Protein AF-A0A969IM55-F1 (afdb_monomer)

Sequence (99 aa):
MKRIALAAAAVVVLTVPAAAAECAKDYKTFWDQFNTGPAKGLTGEQLAIVGRQALRAYDACSAGDEASSKSIFTRLQEAAPAKGDDFWKQLQSTAPAKK

pLDDT: mean 74.27, std 15.23, range [35.5, 93.25]

Structure (mmCIF, N/CA/C/O backbone):
data_AF-A0A969IM55-F1
#
_entry.id   AF-A0A969IM55-F1
#
loop_
_atom_site.group_PDB
_atom_site.id
_atom_site.type_symbol
_atom_site.label_atom_id
_atom_site.label_alt_id
_atom_site.label_comp_id
_atom_site.label_asym_id
_atom_site.label_entity_id
_atom_site.label_seq_id
_atom_site.pdbx_PDB_ins_code
_atom_site.Cartn_x
_atom_site.Cartn_y
_atom_site.Cartn_z
_atom_site.occupancy
_atom_site.B_iso_or_equiv
_atom_site.auth_seq_id
_atom_site.auth_comp_id
_atom_site.auth_asym_id
_atom_site.auth_atom_id
_atom_site.pdbx_PDB_model_num
ATOM 1 N N . MET A 1 1 ? 28.597 -36.021 -40.627 1.00 47.34 1 MET A N 1
ATOM 2 C CA . MET A 1 1 ? 28.999 -35.002 -39.629 1.00 47.34 1 MET A CA 1
ATOM 3 C C . MET A 1 1 ? 28.548 -33.627 -40.102 1.00 47.34 1 MET A C 1
ATOM 5 O O . MET A 1 1 ? 28.727 -33.341 -41.276 1.00 47.34 1 MET A O 1
ATOM 9 N N . LYS A 1 2 ? 28.023 -32.805 -39.178 1.00 48.88 2 LYS A N 1
ATOM 10 C CA . LYS A 1 2 ? 27.646 -31.380 -39.323 1.00 48.88 2 LYS A CA 1
ATOM 11 C C . LYS A 1 2 ? 26.417 -31.090 -40.195 1.00 48.88 2 LYS A C 1
ATOM 13 O O . LYS A 1 2 ? 26.571 -30.887 -41.389 1.00 48.88 2 LYS A O 1
ATOM 18 N N . ARG A 1 3 ? 25.232 -31.022 -39.571 1.00 57.59 3 ARG A N 1
ATOM 19 C CA . ARG A 1 3 ? 24.091 -30.127 -39.907 1.00 57.59 3 ARG A CA 1
ATOM 20 C C . ARG A 1 3 ? 22.875 -30.446 -39.023 1.00 57.59 3 ARG A C 1
ATOM 22 O O . ARG A 1 3 ? 21.792 -30.723 -39.509 1.00 57.59 3 ARG A O 1
ATOM 29 N N . ILE A 1 4 ? 23.063 -30.428 -37.707 1.00 57.41 4 ILE A N 1
ATOM 30 C CA . ILE A 1 4 ? 21.948 -30.227 -36.774 1.00 57.41 4 ILE A CA 1
ATOM 31 C C . ILE A 1 4 ? 22.458 -29.213 -35.751 1.00 57.41 4 ILE A C 1
ATOM 33 O O . ILE A 1 4 ? 22.932 -29.568 -34.679 1.00 57.41 4 ILE A O 1
ATOM 37 N N . ALA A 1 5 ? 22.498 -27.948 -36.168 1.00 52.81 5 ALA A N 1
ATOM 38 C CA . ALA A 1 5 ? 22.599 -26.821 -35.251 1.00 52.81 5 ALA A CA 1
ATOM 39 C C . ALA A 1 5 ? 21.144 -26.482 -34.889 1.00 52.81 5 ALA A C 1
ATOM 41 O O . ALA A 1 5 ? 20.381 -26.070 -35.754 1.00 52.81 5 ALA A O 1
ATOM 42 N N . LEU A 1 6 ? 20.636 -26.949 -33.747 1.00 53.81 6 LEU A N 1
ATOM 43 C CA . LEU A 1 6 ? 20.693 -26.209 -32.483 1.00 53.81 6 LEU A CA 1
ATOM 44 C C . LEU A 1 6 ? 20.315 -24.737 -32.683 1.00 53.81 6 LEU A C 1
ATOM 46 O O . LEU A 1 6 ? 21.175 -23.879 -32.821 1.00 53.81 6 LEU A O 1
ATOM 50 N N . ALA A 1 7 ? 19.013 -24.474 -32.671 1.00 54.34 7 ALA A N 1
ATOM 51 C CA . ALA A 1 7 ? 18.449 -23.210 -32.206 1.00 54.34 7 ALA A CA 1
ATOM 52 C C . ALA A 1 7 ? 17.046 -23.486 -31.645 1.00 54.34 7 ALA A C 1
ATOM 54 O O . ALA A 1 7 ? 16.043 -22.915 -32.062 1.00 54.34 7 ALA A O 1
ATOM 55 N N . ALA A 1 8 ? 16.980 -24.451 -30.726 1.00 53.28 8 ALA A N 1
ATOM 56 C CA . ALA A 1 8 ? 15.873 -24.531 -29.796 1.00 53.28 8 ALA A CA 1
ATOM 57 C C . ALA A 1 8 ? 16.057 -23.430 -28.745 1.00 53.28 8 ALA A C 1
ATOM 59 O O . ALA A 1 8 ? 17.168 -23.204 -28.269 1.00 53.28 8 ALA A O 1
ATOM 60 N N . ALA A 1 9 ? 14.932 -22.832 -28.362 1.00 50.59 9 ALA A N 1
ATOM 61 C CA . ALA A 1 9 ? 14.747 -22.100 -27.119 1.00 50.59 9 ALA A CA 1
ATOM 62 C C . ALA A 1 9 ? 15.371 -20.691 -27.049 1.00 50.59 9 ALA A C 1
ATOM 64 O O . ALA A 1 9 ? 16.229 -20.406 -26.219 1.00 50.59 9 ALA A O 1
ATOM 65 N N . ALA A 1 10 ? 14.796 -19.747 -27.800 1.00 52.38 10 ALA A N 1
ATOM 66 C CA . ALA A 1 10 ? 14.588 -18.419 -27.225 1.00 52.38 10 ALA A CA 1
ATOM 67 C C . ALA A 1 10 ? 13.466 -18.553 -26.178 1.00 52.38 10 ALA A C 1
ATOM 69 O O . ALA A 1 10 ? 12.299 -18.281 -26.453 1.00 52.38 10 ALA A O 1
ATOM 70 N N . VAL A 1 11 ? 13.807 -19.092 -25.001 1.00 55.22 11 VAL A N 1
ATOM 71 C CA . VAL A 1 11 ? 12.932 -19.008 -23.831 1.00 55.22 11 VAL A CA 1
ATOM 72 C C . VAL A 1 11 ? 12.717 -17.527 -23.588 1.00 55.22 11 VAL A C 1
ATOM 74 O O . VAL A 1 11 ? 13.666 -16.771 -23.390 1.00 55.22 11 VAL A O 1
ATOM 77 N N . VAL A 1 12 ? 11.454 -17.137 -23.661 1.00 54.03 12 VAL A N 1
ATOM 78 C CA . VAL A 1 12 ? 10.920 -15.858 -23.225 1.00 54.03 12 VAL A CA 1
ATOM 79 C C . VAL A 1 12 ? 11.350 -15.654 -21.774 1.00 54.03 12 VAL A C 1
ATOM 81 O O . VAL A 1 12 ? 10.672 -16.082 -20.846 1.00 54.03 12 VAL A O 1
ATOM 84 N N . VAL A 1 13 ? 12.505 -15.029 -21.555 1.00 54.44 13 VAL A N 1
ATOM 85 C CA . VAL A 1 13 ? 12.845 -14.498 -20.239 1.00 54.44 13 VAL A CA 1
ATOM 86 C C . VAL A 1 13 ? 12.137 -13.153 -20.137 1.00 54.44 13 VAL A C 1
ATOM 88 O O . VAL A 1 13 ? 12.740 -12.091 -20.255 1.00 54.44 13 VAL A O 1
ATOM 91 N N . LEU A 1 14 ? 10.819 -13.201 -19.936 1.00 50.97 14 LEU A N 1
ATOM 92 C CA . LEU A 1 14 ? 10.138 -12.127 -19.228 1.00 50.97 14 LEU A CA 1
ATOM 93 C C . LEU A 1 14 ? 10.683 -12.196 -17.799 1.00 50.97 14 LEU A C 1
ATOM 95 O O . LEU A 1 14 ? 10.202 -12.963 -16.967 1.00 50.97 14 LEU A O 1
ATOM 99 N N . THR A 1 15 ? 11.769 -11.469 -17.537 1.00 50.91 15 THR A N 1
ATOM 100 C CA . THR A 1 15 ? 12.321 -11.259 -16.198 1.00 50.91 15 THR A CA 1
ATOM 101 C C . THR A 1 15 ? 11.307 -10.467 -15.368 1.00 50.91 15 THR A C 1
ATOM 103 O O . THR A 1 15 ? 11.452 -9.264 -15.184 1.00 50.91 15 THR A O 1
ATOM 106 N N . VAL A 1 16 ? 10.261 -11.129 -14.870 1.00 57.16 16 VAL A N 1
ATOM 107 C CA . VAL A 1 16 ? 9.268 -10.526 -13.966 1.00 57.16 16 VAL A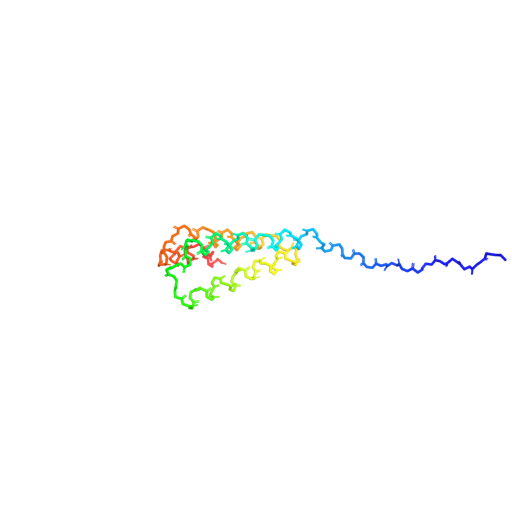 CA 1
ATOM 108 C C . VAL A 1 16 ? 9.663 -10.536 -12.468 1.00 57.16 16 VAL A C 1
ATOM 110 O O . VAL A 1 16 ? 8.968 -9.877 -11.701 1.00 57.16 16 VAL A O 1
ATOM 113 N N . PRO A 1 17 ? 10.743 -11.160 -11.936 1.00 52.16 17 PRO A N 1
ATOM 114 C CA . PRO A 1 17 ? 10.761 -11.375 -10.488 1.00 52.16 17 PRO A CA 1
ATOM 115 C C . PRO A 1 17 ? 11.260 -10.185 -9.653 1.00 52.16 17 PRO A C 1
ATOM 117 O O . PRO A 1 17 ? 11.030 -10.192 -8.451 1.00 52.16 17 PRO A O 1
ATOM 120 N N . ALA A 1 18 ? 11.913 -9.168 -10.226 1.00 54.94 18 ALA A N 1
ATOM 121 C CA . ALA A 1 18 ? 12.454 -8.066 -9.418 1.00 54.94 18 ALA A CA 1
ATOM 122 C C . ALA A 1 18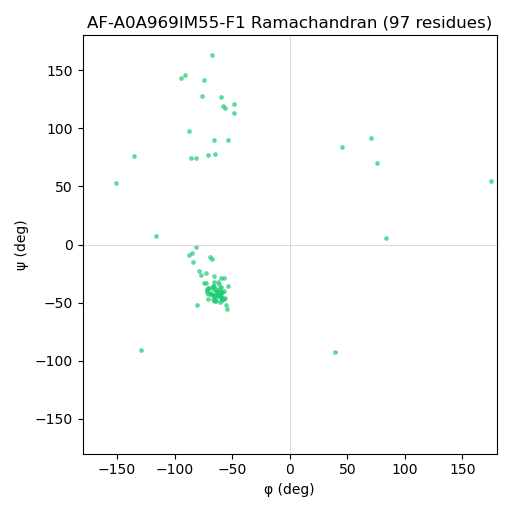 ? 11.381 -7.034 -9.036 1.00 54.94 18 ALA A C 1
ATOM 124 O O . ALA A 1 18 ? 11.194 -6.749 -7.857 1.00 54.94 18 ALA A O 1
ATOM 125 N N . ALA A 1 19 ? 10.629 -6.529 -10.020 1.00 57.88 19 ALA A N 1
ATOM 126 C CA . ALA A 1 19 ? 9.552 -5.576 -9.758 1.00 57.88 19 ALA A CA 1
ATOM 127 C C . ALA A 1 19 ? 8.434 -6.230 -8.932 1.00 57.88 19 ALA A C 1
ATOM 129 O O . ALA A 1 19 ? 8.050 -5.699 -7.898 1.00 57.88 19 ALA A O 1
ATOM 130 N N . ALA A 1 20 ? 7.985 -7.436 -9.303 1.00 60.06 20 ALA A N 1
ATOM 131 C CA . ALA A 1 20 ? 6.895 -8.122 -8.606 1.00 60.06 20 ALA A CA 1
ATOM 132 C C . ALA A 1 20 ? 7.199 -8.432 -7.124 1.00 60.06 20 ALA A C 1
ATOM 134 O O . ALA A 1 20 ? 6.289 -8.379 -6.292 1.00 60.06 20 ALA A O 1
ATOM 135 N N . ALA A 1 21 ? 8.461 -8.729 -6.779 1.00 61.19 21 ALA A N 1
ATOM 136 C CA . ALA A 1 2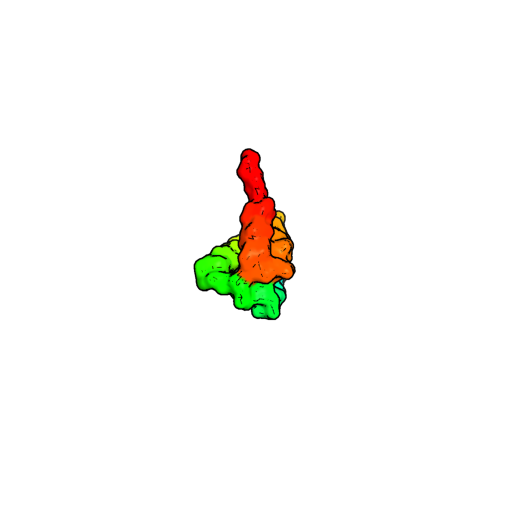1 ? 8.869 -8.976 -5.395 1.00 61.19 21 ALA A CA 1
ATOM 137 C C . ALA A 1 21 ? 8.792 -7.706 -4.531 1.00 61.19 21 ALA A C 1
ATOM 139 O O . ALA A 1 21 ? 8.279 -7.762 -3.410 1.00 61.19 21 ALA A O 1
ATOM 140 N N . GLU A 1 22 ? 9.227 -6.557 -5.057 1.00 80.19 22 GLU A N 1
ATOM 141 C CA . GLU A 1 22 ? 9.117 -5.278 -4.344 1.00 80.19 22 GLU A CA 1
ATOM 142 C C . GLU A 1 22 ? 7.655 -4.802 -4.269 1.00 80.19 22 GLU A C 1
ATOM 144 O O . GLU A 1 22 ? 7.212 -4.377 -3.206 1.00 80.19 22 GLU A O 1
ATOM 149 N N . CYS A 1 23 ? 6.848 -5.010 -5.317 1.00 87.56 23 CYS A N 1
ATOM 150 C CA . CYS A 1 23 ? 5.422 -4.658 -5.302 1.00 87.56 23 CYS A CA 1
ATOM 151 C C . CYS A 1 23 ? 4.636 -5.397 -4.210 1.00 87.56 23 CYS A C 1
ATOM 153 O O . CYS A 1 23 ? 3.805 -4.807 -3.517 1.00 87.56 23 CYS A O 1
ATOM 155 N N . ALA A 1 24 ? 4.886 -6.702 -4.048 1.00 89.00 24 ALA A N 1
ATOM 156 C CA . ALA A 1 24 ? 4.216 -7.513 -3.031 1.00 89.00 24 ALA A CA 1
ATOM 157 C C . ALA A 1 24 ? 4.614 -7.086 -1.611 1.00 89.00 24 ALA A C 1
ATOM 159 O O . ALA A 1 24 ? 3.775 -7.049 -0.707 1.00 89.00 24 ALA A O 1
ATOM 160 N N . LYS A 1 25 ? 5.889 -6.736 -1.426 1.00 89.19 25 LYS A N 1
ATOM 161 C CA . LYS A 1 25 ? 6.421 -6.225 -0.165 1.00 89.19 25 LYS A CA 1
ATOM 162 C C . LYS A 1 25 ? 5.821 -4.864 0.184 1.00 89.19 25 LYS A C 1
ATOM 164 O O . LYS A 1 25 ? 5.305 -4.729 1.289 1.00 89.19 25 LYS A O 1
ATOM 169 N N . ASP A 1 26 ? 5.792 -3.916 -0.750 1.00 85.81 26 ASP A N 1
ATOM 170 C CA . ASP A 1 26 ? 5.212 -2.583 -0.538 1.00 85.81 26 ASP A CA 1
ATOM 171 C C . ASP A 1 26 ? 3.718 -2.661 -0.200 1.00 85.81 26 ASP A C 1
ATOM 173 O O . ASP A 1 26 ? 3.253 -2.044 0.763 1.00 85.81 26 ASP A O 1
ATOM 177 N N . TYR A 1 27 ? 2.972 -3.496 -0.929 1.00 90.38 27 TYR A N 1
ATOM 178 C CA . TYR A 1 27 ? 1.559 -3.749 -0.652 1.00 90.38 27 TYR A CA 1
ATOM 179 C C . TYR A 1 27 ? 1.340 -4.329 0.751 1.00 90.38 27 TYR A C 1
ATOM 181 O O . TYR A 1 27 ? 0.450 -3.886 1.483 1.00 90.38 27 TYR A O 1
ATOM 189 N N . LYS A 1 28 ? 2.168 -5.298 1.162 1.00 91.62 28 LYS A N 1
ATOM 190 C CA . LYS A 1 28 ? 2.103 -5.870 2.510 1.00 91.62 28 LYS A CA 1
ATOM 191 C C . LYS A 1 28 ? 2.445 -4.834 3.583 1.00 91.62 28 LYS A C 1
ATOM 193 O O . LYS A 1 28 ? 1.708 -4.719 4.562 1.00 91.62 28 LYS A O 1
ATOM 198 N N . THR A 1 29 ? 3.532 -4.085 3.407 1.00 88.94 29 THR A N 1
ATOM 199 C CA . THR A 1 29 ? 3.968 -3.052 4.355 1.00 88.94 29 THR A CA 1
ATOM 200 C C . THR A 1 29 ? 2.889 -1.994 4.553 1.00 88.94 29 THR A C 1
ATOM 202 O O . THR A 1 29 ? 2.620 -1.618 5.694 1.00 88.94 29 THR A O 1
ATOM 205 N N . PHE A 1 30 ? 2.217 -1.577 3.476 1.00 88.00 30 PHE A N 1
ATOM 206 C CA . PHE A 1 30 ? 1.071 -0.679 3.563 1.00 88.00 30 PHE A CA 1
ATOM 207 C C . PHE A 1 30 ? -0.015 -1.231 4.498 1.00 88.00 30 PHE A C 1
ATOM 209 O O . PHE A 1 30 ? -0.421 -0.542 5.431 1.00 88.00 30 PHE A O 1
ATOM 216 N N . TRP A 1 31 ? -0.462 -2.474 4.301 1.00 90.06 31 TRP A N 1
ATOM 217 C CA . TRP A 1 31 ? -1.530 -3.053 5.123 1.00 90.06 31 TRP A CA 1
ATOM 218 C C . TRP A 1 31 ? -1.134 -3.280 6.580 1.00 90.06 31 TRP A C 1
ATOM 220 O O . TRP A 1 31 ? -1.958 -3.062 7.469 1.00 90.06 31 TRP A O 1
ATOM 230 N N . ASP A 1 32 ? 0.110 -3.679 6.845 1.00 88.94 32 ASP A N 1
ATOM 231 C CA . ASP A 1 32 ? 0.610 -3.845 8.214 1.00 88.94 32 ASP A CA 1
ATOM 232 C C . ASP A 1 32 ? 0.565 -2.503 8.979 1.00 88.94 32 ASP A C 1
ATOM 234 O O . ASP A 1 32 ? 0.117 -2.437 10.128 1.00 88.94 32 ASP A O 1
ATOM 238 N N . GLN A 1 33 ? 0.952 -1.402 8.326 1.00 83.75 33 GLN A N 1
ATOM 239 C CA . GLN A 1 33 ? 0.870 -0.053 8.901 1.00 83.75 33 GLN A CA 1
ATOM 240 C C . GLN A 1 33 ? -0.577 0.446 9.005 1.00 83.75 33 GLN A C 1
ATOM 242 O O . GLN A 1 33 ? -0.982 1.028 10.010 1.00 83.75 33 GLN A O 1
ATOM 247 N N . PHE A 1 34 ? -1.387 0.186 7.984 1.00 84.88 34 PHE A N 1
ATOM 248 C CA . PHE A 1 34 ? -2.756 0.674 7.917 1.00 84.88 34 PHE A CA 1
ATOM 249 C C . PHE A 1 34 ? -3.669 0.017 8.966 1.00 84.88 34 PHE A C 1
ATOM 251 O O . PHE A 1 34 ? -4.451 0.692 9.640 1.00 84.88 34 PHE A O 1
ATOM 258 N N . ASN A 1 35 ? -3.532 -1.298 9.157 1.00 84.19 35 ASN A N 1
ATOM 259 C CA . ASN A 1 35 ? -4.353 -2.072 10.091 1.00 84.19 35 ASN A CA 1
ATOM 260 C C . ASN A 1 35 ? -4.015 -1.804 11.563 1.00 84.19 35 ASN A C 1
ATOM 262 O O . ASN A 1 35 ? -4.862 -1.989 12.441 1.00 84.19 35 ASN A O 1
ATOM 266 N N . THR A 1 36 ? -2.794 -1.359 11.860 1.00 80.12 36 THR A N 1
ATOM 267 C CA . THR A 1 36 ? -2.380 -1.059 13.238 1.00 80.12 36 THR A CA 1
ATOM 268 C C . THR A 1 36 ? -2.906 0.291 13.738 1.00 80.12 36 THR A C 1
ATOM 270 O O . THR A 1 36 ? -3.088 0.451 14.951 1.00 80.12 36 THR A O 1
ATOM 273 N N . GLY A 1 37 ? -3.245 1.217 12.831 1.00 75.81 37 GLY A N 1
ATOM 274 C CA . GLY A 1 37 ? -3.750 2.556 13.154 1.00 75.81 37 GLY A CA 1
ATOM 275 C C . GLY A 1 37 ? -5.042 2.937 12.412 1.00 75.81 37 GLY A C 1
ATOM 276 O O . GLY A 1 37 ? -6.129 2.692 12.950 1.00 75.81 37 GLY A O 1
ATOM 277 N N . PRO A 1 38 ? -4.949 3.564 11.223 1.00 73.75 38 PRO A N 1
ATOM 278 C CA . PRO A 1 38 ? -6.060 4.244 10.536 1.00 73.75 38 PRO A CA 1
ATOM 279 C C . PRO A 1 38 ? -7.288 3.382 10.246 1.00 73.75 38 PRO A C 1
ATOM 281 O O . PRO A 1 38 ? -8.402 3.908 10.249 1.00 73.75 38 PRO A O 1
ATOM 284 N N . ALA A 1 39 ? -7.127 2.068 10.065 1.00 75.25 39 ALA A N 1
ATOM 285 C CA . ALA A 1 39 ? -8.246 1.167 9.782 1.00 75.25 39 ALA A CA 1
ATOM 286 C C . ALA A 1 39 ? -9.328 1.156 10.881 1.00 75.25 39 ALA A C 1
ATOM 288 O O . ALA A 1 39 ? -10.498 0.919 10.587 1.00 75.25 39 ALA A O 1
ATOM 289 N N . LYS A 1 40 ? -8.963 1.428 12.145 1.00 77.00 40 LYS A N 1
ATOM 290 C CA . LYS A 1 40 ? -9.849 1.270 13.316 1.00 77.00 40 LYS A CA 1
ATOM 291 C C . LYS A 1 40 ? -11.037 2.239 13.364 1.00 77.00 40 LYS A C 1
ATOM 293 O O . LYS A 1 40 ? -11.926 2.043 14.185 1.00 77.00 40 LYS A O 1
ATOM 298 N N . GLY A 1 41 ? -11.044 3.278 12.529 1.00 75.19 41 GLY A N 1
ATOM 299 C CA . GLY A 1 41 ? -12.108 4.286 12.480 1.00 75.19 41 GLY A CA 1
ATOM 300 C C . GLY A 1 41 ? -12.880 4.333 11.164 1.00 75.19 41 GLY A C 1
ATOM 301 O O . GLY A 1 41 ? -13.646 5.269 10.969 1.00 75.19 41 GLY A O 1
ATOM 302 N N . LEU A 1 42 ? -12.652 3.387 10.249 1.00 78.94 42 LEU A N 1
ATOM 303 C CA . LEU A 1 42 ? -13.275 3.404 8.927 1.00 78.94 42 LEU A CA 1
ATOM 304 C C . LEU A 1 42 ? -14.551 2.566 8.907 1.00 78.94 42 LEU A C 1
ATOM 306 O O . LEU A 1 42 ? -14.614 1.482 9.488 1.00 78.94 42 LEU A O 1
ATOM 310 N N . THR A 1 43 ? -15.555 3.031 8.170 1.00 84.06 43 THR A N 1
ATOM 311 C CA . THR A 1 43 ? -16.707 2.203 7.80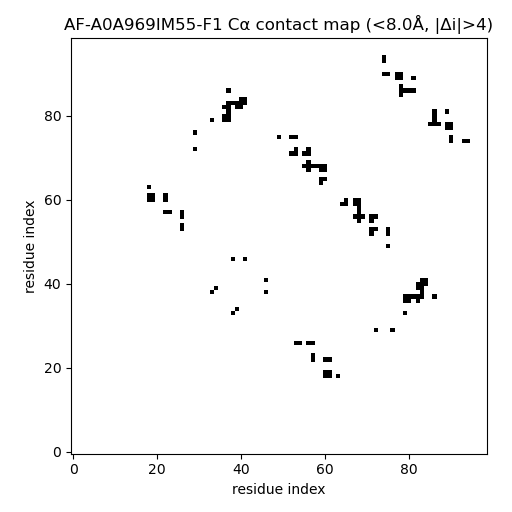2 1.00 84.06 43 THR A CA 1
ATOM 312 C C . THR A 1 43 ? -16.282 1.088 6.837 1.00 84.06 43 THR A C 1
ATOM 314 O O . THR A 1 43 ? -15.225 1.145 6.204 1.00 84.06 43 THR A O 1
ATOM 317 N N . GLY A 1 44 ? -17.119 0.059 6.673 1.00 83.38 44 GLY A N 1
ATOM 318 C CA . GLY A 1 44 ? -16.830 -1.021 5.720 1.00 83.38 44 GLY A CA 1
ATOM 319 C C . GLY A 1 44 ? -16.679 -0.527 4.274 1.00 83.38 44 GLY A C 1
ATOM 320 O O . GLY A 1 44 ? -15.810 -0.995 3.542 1.00 83.38 44 GLY A O 1
ATOM 321 N N . GLU A 1 45 ? -17.473 0.467 3.870 1.00 82.81 45 GLU A N 1
ATOM 322 C CA . GLU A 1 45 ? -17.391 1.076 2.536 1.00 82.81 45 GLU A CA 1
ATOM 323 C C . GLU A 1 45 ? -16.068 1.822 2.330 1.00 82.81 45 GLU A C 1
ATOM 325 O O . GLU A 1 45 ? -15.400 1.675 1.305 1.00 82.81 45 GLU A O 1
ATOM 330 N N . GLN A 1 46 ? -15.669 2.575 3.347 1.00 81.88 46 GLN A N 1
ATOM 331 C CA . GLN A 1 46 ? -14.414 3.303 3.406 1.00 81.88 46 GLN A CA 1
ATOM 332 C C . GLN A 1 46 ? -13.210 2.351 3.302 1.00 81.88 46 GLN A C 1
ATOM 334 O O . GLN A 1 46 ? -12.343 2.523 2.441 1.00 81.88 46 GLN A O 1
ATOM 339 N N . LEU A 1 47 ? -13.194 1.283 4.101 1.00 85.81 47 LEU A N 1
ATOM 340 C CA . LEU A 1 47 ? -12.171 0.241 4.016 1.00 85.81 47 LEU A CA 1
ATOM 341 C C . LEU A 1 47 ? -12.111 -0.388 2.613 1.00 85.81 47 LEU A C 1
ATOM 343 O O . LEU A 1 47 ? -11.025 -0.608 2.075 1.00 85.81 47 LEU A O 1
ATOM 347 N N . ALA A 1 48 ? -13.265 -0.623 1.982 1.00 88.00 48 ALA A N 1
ATOM 348 C CA . ALA A 1 48 ? -13.326 -1.170 0.631 1.00 88.00 48 ALA A CA 1
ATOM 349 C C . ALA A 1 48 ? -12.757 -0.207 -0.430 1.00 88.00 48 ALA A C 1
ATOM 351 O O . ALA A 1 48 ? -12.121 -0.660 -1.383 1.00 88.00 48 ALA A O 1
ATOM 352 N N . ILE A 1 49 ? -12.950 1.110 -0.285 1.00 86.12 49 ILE A N 1
ATOM 353 C CA . ILE A 1 49 ? -12.339 2.116 -1.172 1.00 86.12 49 ILE A CA 1
ATOM 354 C C . ILE A 1 49 ? -10.814 2.082 -1.050 1.00 86.12 49 ILE A C 1
ATOM 356 O O . ILE A 1 49 ? -10.134 2.001 -2.076 1.00 86.12 49 ILE A O 1
ATOM 360 N N . VAL A 1 50 ? -10.285 2.088 0.179 1.00 88.56 50 VAL A N 1
ATOM 361 C CA . VAL A 1 50 ? -8.836 1.983 0.416 1.00 88.56 50 VAL A CA 1
ATOM 362 C C . VAL A 1 50 ? -8.289 0.696 -0.185 1.00 88.56 50 VAL A C 1
ATOM 364 O O . VAL A 1 50 ? -7.297 0.731 -0.911 1.00 88.56 50 VAL A O 1
ATOM 367 N N . GLY A 1 51 ? -8.973 -0.428 0.037 1.00 90.44 51 GLY A N 1
ATOM 368 C CA . GLY A 1 51 ? -8.539 -1.712 -0.498 1.00 90.44 51 GLY A CA 1
ATOM 369 C C . GLY A 1 51 ? -8.468 -1.736 -2.023 1.00 90.44 51 GLY A C 1
ATOM 370 O O . GLY A 1 51 ? -7.487 -2.221 -2.583 1.00 90.44 51 GLY A O 1
ATOM 371 N N . ARG A 1 52 ? -9.444 -1.132 -2.712 1.00 91.94 52 ARG A N 1
ATOM 372 C CA . ARG A 1 52 ? -9.405 -0.997 -4.178 1.00 91.94 52 ARG A CA 1
ATOM 373 C C . ARG A 1 52 ? -8.245 -0.124 -4.659 1.00 91.94 52 ARG A C 1
ATOM 375 O O . ARG A 1 52 ? -7.649 -0.428 -5.688 1.00 91.94 52 ARG A O 1
ATOM 382 N N . GLN A 1 53 ? -7.918 0.952 -3.945 1.00 91.75 53 GLN A N 1
ATOM 383 C CA . GLN A 1 53 ? -6.794 1.821 -4.308 1.00 91.75 53 GLN A CA 1
ATOM 384 C C . GLN A 1 53 ? -5.442 1.145 -4.067 1.00 91.75 53 GLN A C 1
ATOM 386 O O . GLN A 1 53 ? -4.577 1.212 -4.937 1.00 91.75 53 GLN A O 1
ATOM 391 N N . ALA A 1 54 ? -5.277 0.447 -2.943 1.00 91.69 54 ALA A N 1
ATOM 392 C CA . ALA A 1 54 ? -4.067 -0.315 -2.653 1.00 91.69 54 ALA A CA 1
ATOM 393 C C . ALA A 1 54 ? -3.835 -1.421 -3.698 1.00 91.69 54 ALA A C 1
ATOM 395 O O . ALA A 1 54 ? -2.717 -1.584 -4.181 1.00 91.69 54 ALA A O 1
ATOM 396 N N . LEU A 1 55 ? -4.897 -2.131 -4.106 1.00 93.25 55 LEU A N 1
ATOM 397 C CA . LEU A 1 55 ? -4.827 -3.111 -5.198 1.00 93.25 55 LEU A CA 1
ATOM 398 C C . LEU A 1 55 ? -4.441 -2.457 -6.527 1.00 93.25 55 LEU A C 1
ATOM 400 O O . LEU A 1 55 ? -3.557 -2.951 -7.214 1.00 93.25 55 LEU A O 1
ATOM 404 N N . ARG A 1 56 ? -5.014 -1.293 -6.857 1.00 91.69 56 ARG A N 1
ATOM 405 C CA . ARG A 1 56 ? -4.637 -0.552 -8.070 1.00 91.69 56 ARG A CA 1
ATOM 406 C C . ARG A 1 56 ? -3.160 -0.140 -8.070 1.00 91.69 56 ARG A C 1
ATOM 408 O O . ARG A 1 56 ? -2.534 -0.148 -9.126 1.00 91.69 56 ARG A O 1
ATOM 415 N N . ALA A 1 57 ? -2.611 0.234 -6.915 1.00 90.56 57 ALA A N 1
ATOM 416 C CA . ALA A 1 57 ? -1.191 0.551 -6.781 1.00 90.56 57 ALA A CA 1
ATOM 417 C C . ALA A 1 57 ? -0.316 -0.692 -7.003 1.00 90.56 57 ALA A C 1
ATOM 419 O O . ALA A 1 57 ? 0.666 -0.630 -7.741 1.00 90.56 57 ALA A O 1
ATOM 420 N N . TYR A 1 58 ? -0.717 -1.831 -6.432 1.00 92.50 58 TYR A N 1
ATOM 421 C CA . TYR A 1 58 ? -0.058 -3.118 -6.645 1.00 92.50 58 TYR A CA 1
ATOM 422 C C . TYR A 1 58 ? -0.085 -3.556 -8.117 1.00 92.50 58 TYR A C 1
ATOM 424 O O . TYR A 1 58 ? 0.948 -3.963 -8.649 1.00 92.50 58 TYR A O 1
ATOM 432 N N . ASP A 1 59 ? -1.228 -3.420 -8.792 1.00 92.19 59 ASP A N 1
ATOM 433 C CA . ASP A 1 59 ? -1.372 -3.760 -10.210 1.00 92.19 59 ASP A CA 1
ATOM 434 C C . ASP A 1 59 ? -0.502 -2.855 -11.091 1.00 92.19 59 ASP A C 1
ATOM 436 O O . ASP A 1 59 ? 0.203 -3.346 -11.972 1.00 92.19 59 ASP A O 1
ATOM 440 N N . ALA A 1 60 ? -0.494 -1.542 -10.826 1.00 90.50 60 ALA A N 1
ATOM 441 C CA . ALA A 1 60 ? 0.365 -0.590 -11.533 1.00 90.50 60 ALA A CA 1
ATOM 442 C C . ALA A 1 60 ? 1.848 -0.942 -11.359 1.00 90.50 60 ALA A C 1
ATOM 444 O O . ALA A 1 60 ? 2.588 -1.022 -12.336 1.00 90.50 60 ALA A O 1
ATOM 445 N N . CYS A 1 61 ? 2.258 -1.242 -10.126 1.00 91.19 61 CYS A N 1
ATOM 446 C CA . CYS A 1 61 ? 3.612 -1.682 -9.816 1.00 91.19 61 CYS A CA 1
ATOM 447 C C . CYS A 1 61 ? 3.977 -2.968 -10.573 1.00 91.19 61 CYS A C 1
ATOM 449 O O . CYS A 1 61 ? 5.018 -3.041 -11.223 1.00 91.19 61 CYS A O 1
ATOM 451 N N . SER A 1 62 ? 3.090 -3.965 -10.540 1.00 89.19 62 SER A N 1
ATOM 452 C CA . SER A 1 62 ? 3.293 -5.266 -11.187 1.00 89.19 62 SER A CA 1
ATOM 453 C C . SER A 1 62 ? 3.349 -5.155 -12.714 1.00 89.19 62 SER A C 1
ATOM 455 O O . SER A 1 62 ? 4.015 -5.956 -13.367 1.00 89.19 62 SER A O 1
ATOM 457 N N . ALA A 1 63 ? 2.691 -4.143 -13.283 1.00 89.44 63 ALA A N 1
ATOM 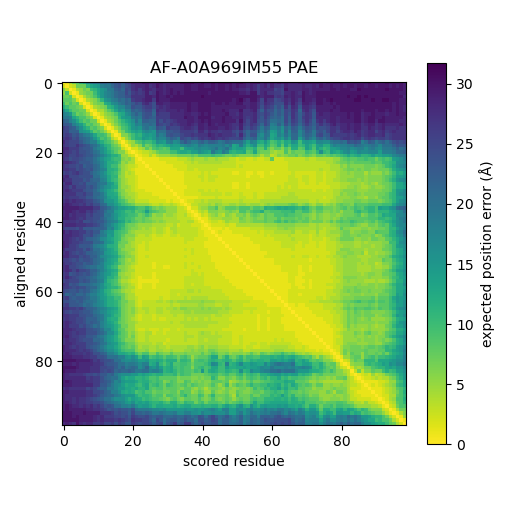458 C CA . ALA A 1 63 ? 2.756 -3.801 -14.700 1.00 89.44 63 ALA A CA 1
ATOM 459 C C . ALA A 1 63 ? 3.999 -2.969 -15.085 1.00 89.44 63 ALA A C 1
ATOM 461 O O . ALA A 1 63 ? 4.177 -2.659 -16.262 1.00 89.44 63 ALA A O 1
ATOM 462 N N . GLY A 1 64 ? 4.856 -2.604 -14.123 1.00 86.12 64 GLY A N 1
ATOM 463 C CA . GLY A 1 64 ? 6.039 -1.765 -14.341 1.00 86.12 64 GLY A CA 1
ATOM 464 C C . GLY A 1 64 ? 5.763 -0.255 -14.335 1.00 86.1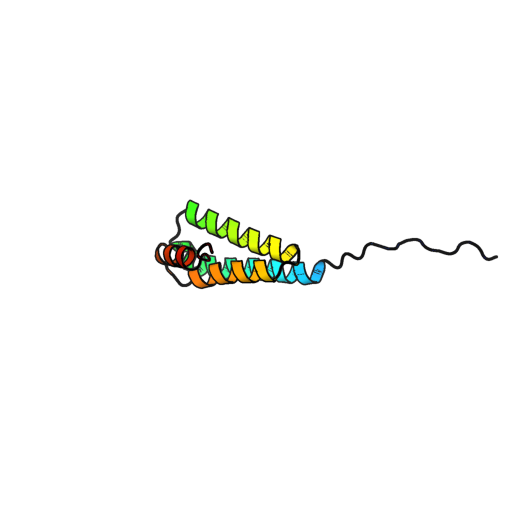2 64 GLY A C 1
ATOM 465 O O . GLY A 1 64 ? 6.677 0.530 -14.580 1.00 86.12 64 GLY A O 1
ATOM 466 N N . ASP A 1 65 ? 4.535 0.176 -14.033 1.00 88.31 65 ASP A N 1
ATOM 467 C CA . ASP A 1 65 ? 4.182 1.586 -13.840 1.00 88.31 65 ASP A CA 1
ATOM 468 C C . ASP A 1 65 ? 4.452 2.013 -12.388 1.00 88.31 65 ASP A C 1
ATOM 470 O O . ASP A 1 65 ? 3.558 2.187 -11.548 1.00 88.31 65 ASP A O 1
ATOM 474 N N . GLU A 1 66 ? 5.739 2.174 -12.083 1.00 86.62 66 GLU A N 1
ATOM 475 C CA . GLU A 1 66 ? 6.188 2.602 -10.759 1.00 86.62 66 GLU A CA 1
ATOM 476 C C . GLU A 1 66 ? 5.686 4.000 -10.381 1.00 86.62 66 GLU A C 1
ATOM 478 O O . GLU A 1 66 ? 5.456 4.267 -9.202 1.00 86.62 66 GLU A O 1
ATOM 483 N N . ALA A 1 67 ? 5.530 4.902 -11.354 1.00 86.38 67 ALA A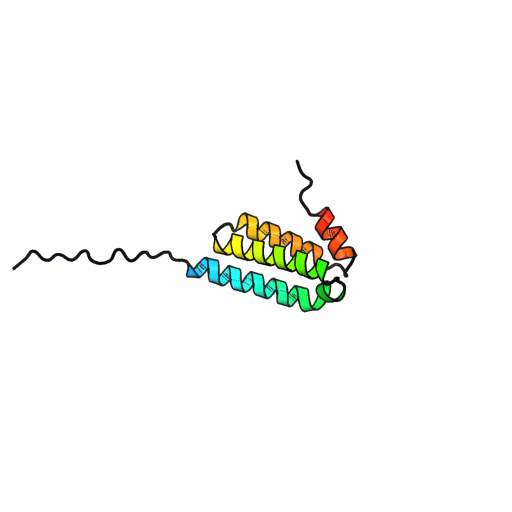 N 1
ATOM 484 C CA . ALA A 1 67 ? 5.123 6.280 -11.101 1.00 86.38 67 ALA A CA 1
ATOM 485 C C . ALA A 1 67 ? 3.685 6.339 -10.569 1.00 86.38 67 ALA A C 1
ATOM 487 O O . ALA A 1 67 ? 3.423 6.990 -9.551 1.00 86.38 67 ALA A O 1
ATOM 488 N N . SER A 1 68 ? 2.767 5.608 -11.210 1.00 86.25 68 SER A N 1
ATOM 489 C CA . SER A 1 68 ? 1.388 5.486 -10.736 1.00 86.25 68 SER A CA 1
ATOM 490 C C . SER A 1 68 ? 1.311 4.761 -9.396 1.00 86.25 68 SER A C 1
ATOM 492 O O . SER A 1 68 ? 0.616 5.238 -8.498 1.00 86.25 68 SER A O 1
ATOM 494 N N . SER A 1 69 ? 2.047 3.654 -9.231 1.00 88.81 69 SER A N 1
ATOM 495 C CA . SER A 1 69 ? 2.112 2.915 -7.961 1.00 88.81 69 SER A CA 1
ATOM 496 C C . SER A 1 69 ? 2.526 3.823 -6.799 1.00 88.81 69 SER A C 1
ATOM 498 O O . SER A 1 69 ? 1.776 3.979 -5.831 1.00 88.81 69 SER A O 1
ATOM 500 N N . LYS A 1 70 ? 3.674 4.504 -6.940 1.00 87.12 70 LYS A N 1
ATOM 501 C CA . LYS A 1 70 ? 4.212 5.432 -5.937 1.00 87.12 70 LYS A CA 1
ATOM 502 C C . LYS A 1 70 ? 3.211 6.538 -5.623 1.00 87.12 70 LYS A C 1
ATOM 504 O O . LYS A 1 70 ? 2.925 6.777 -4.456 1.00 87.12 70 LYS A O 1
ATOM 509 N N . SER A 1 71 ? 2.609 7.162 -6.640 1.00 88.19 71 SER A N 1
ATOM 510 C CA . SER A 1 71 ? 1.626 8.231 -6.420 1.00 88.19 71 SER A CA 1
ATOM 511 C C . SER A 1 71 ? 0.403 7.763 -5.624 1.00 88.19 71 SER A C 1
ATOM 513 O O . SER A 1 71 ? -0.072 8.497 -4.757 1.00 88.19 71 SER A O 1
ATOM 515 N N . ILE A 1 72 ? -0.113 6.559 -5.893 1.00 88.38 72 ILE A N 1
ATOM 516 C CA . ILE A 1 72 ? -1.278 6.025 -5.176 1.00 88.38 72 ILE A CA 1
ATOM 517 C C . ILE A 1 72 ? -0.902 5.665 -3.735 1.00 88.38 72 ILE A C 1
ATOM 519 O O . ILE A 1 72 ? -1.611 6.068 -2.812 1.00 88.38 72 ILE A O 1
ATOM 523 N N . PHE A 1 73 ? 0.217 4.963 -3.522 1.00 84.81 73 PHE A N 1
ATOM 524 C CA . PHE A 1 73 ? 0.667 4.607 -2.175 1.00 84.81 73 PHE A CA 1
ATOM 525 C C . PHE A 1 73 ? 0.986 5.834 -1.321 1.00 84.81 73 PHE A C 1
ATOM 527 O O . PHE A 1 73 ? 0.588 5.864 -0.160 1.00 84.81 73 PHE A O 1
ATOM 534 N N . THR A 1 74 ? 1.621 6.869 -1.880 1.00 84.00 74 THR A N 1
ATOM 535 C CA . THR A 1 74 ? 1.876 8.124 -1.160 1.00 84.00 74 THR A CA 1
ATOM 536 C C . THR A 1 74 ? 0.577 8.762 -0.676 1.00 84.00 74 THR A C 1
ATOM 538 O O . THR A 1 74 ? 0.478 9.082 0.502 1.00 84.00 74 THR A O 1
ATOM 541 N N . ARG A 1 75 ? -0.460 8.865 -1.519 1.00 83.44 75 ARG A N 1
ATOM 542 C CA . ARG A 1 75 ? -1.756 9.435 -1.095 1.00 83.44 75 ARG A CA 1
ATOM 543 C C . ARG A 1 75 ? -2.411 8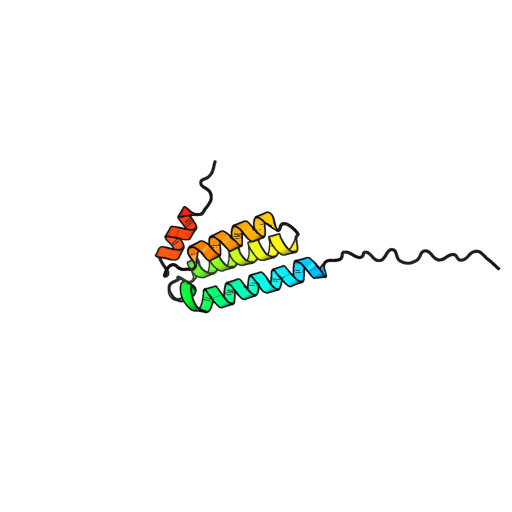.621 0.017 1.00 83.44 75 ARG A C 1
ATOM 545 O O . ARG A 1 75 ? -2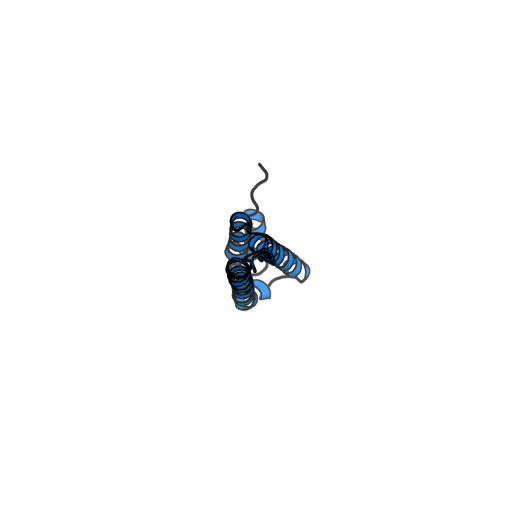.956 9.183 0.963 1.00 83.44 75 ARG A O 1
ATOM 552 N N . LEU A 1 76 ? -2.344 7.293 -0.087 1.00 83.62 76 LEU A N 1
ATOM 553 C CA . LEU A 1 76 ? -2.863 6.397 0.944 1.00 83.62 76 LEU A CA 1
ATOM 554 C C . LEU A 1 76 ? -2.107 6.559 2.274 1.00 83.62 76 LEU A C 1
ATOM 556 O O . LEU A 1 76 ? -2.736 6.567 3.329 1.00 83.62 76 LEU A O 1
ATOM 560 N N . GLN A 1 77 ? -0.782 6.717 2.228 1.00 76.56 77 GLN A N 1
ATOM 561 C CA . GLN A 1 77 ? 0.065 6.934 3.406 1.00 76.56 77 GLN A CA 1
ATOM 562 C C . GLN A 1 77 ? -0.101 8.329 4.013 1.00 76.56 77 GLN A C 1
ATOM 564 O O . GLN A 1 77 ? -0.113 8.454 5.229 1.00 76.56 77 GLN A O 1
ATOM 569 N N . GLU A 1 78 ? -0.259 9.375 3.204 1.00 74.94 78 GLU A N 1
ATOM 570 C CA . GLU A 1 78 ? -0.495 10.737 3.693 1.00 74.94 78 GLU A CA 1
ATOM 571 C C . GLU A 1 78 ? -1.844 10.861 4.398 1.00 74.94 78 GLU A C 1
ATOM 573 O O . GLU A 1 78 ? -1.961 11.613 5.361 1.00 74.94 78 GLU A O 1
ATOM 578 N N . ALA A 1 79 ? -2.845 10.094 3.964 1.00 69.25 79 ALA A N 1
ATOM 579 C CA . ALA A 1 79 ? -4.120 9.994 4.660 1.00 69.25 79 ALA A CA 1
ATOM 580 C C . ALA A 1 79 ? -4.018 9.138 5.943 1.00 69.25 79 ALA A C 1
ATOM 582 O O . ALA A 1 79 ? -4.686 9.439 6.930 1.00 69.25 79 ALA A O 1
ATOM 583 N N . ALA A 1 80 ? -3.157 8.107 5.965 1.00 62.94 80 ALA A N 1
ATOM 584 C CA . ALA A 1 80 ? -2.995 7.116 7.044 1.00 62.94 80 ALA A CA 1
ATOM 585 C C . ALA A 1 80 ? -2.748 7.641 8.484 1.00 62.94 80 ALA A C 1
ATOM 587 O O . ALA A 1 80 ? -3.237 7.003 9.416 1.00 62.94 80 ALA A O 1
ATOM 588 N N . PRO A 1 81 ? -2.014 8.739 8.758 1.00 59.84 81 PRO A N 1
ATOM 589 C CA . PRO A 1 81 ? -1.819 9.220 10.132 1.00 59.84 81 PRO A CA 1
ATOM 590 C C . PRO A 1 81 ? -3.090 9.796 10.777 1.00 59.84 81 PRO A C 1
ATOM 592 O O . PRO A 1 81 ? -3.106 10.044 11.984 1.00 59.84 81 PRO A O 1
ATOM 595 N N . ALA A 1 82 ? -4.154 10.012 10.005 1.00 61.38 82 ALA A N 1
ATOM 596 C CA . ALA A 1 82 ? -5.387 10.607 10.487 1.00 61.38 82 ALA A CA 1
ATOM 597 C C . ALA A 1 82 ? -6.396 9.544 10.979 1.00 61.38 82 ALA A C 1
ATOM 599 O O . ALA A 1 82 ? -6.478 8.427 10.467 1.00 61.38 82 ALA A O 1
ATOM 600 N N . LYS A 1 83 ? -7.177 9.869 12.018 1.00 59.53 83 LYS A N 1
ATOM 601 C CA . LYS A 1 83 ? -8.215 8.971 12.557 1.00 59.53 83 LYS A CA 1
ATOM 602 C C . LYS A 1 83 ? -9.429 8.989 11.631 1.00 59.53 83 LYS A C 1
ATOM 604 O O . LYS A 1 83 ? -9.939 10.072 11.389 1.00 59.53 83 LYS A O 1
ATOM 609 N N . GLY A 1 84 ? -9.913 7.824 11.189 1.00 63.59 84 GLY A N 1
ATOM 610 C CA . GLY A 1 84 ? -11.245 7.614 10.588 1.00 63.59 84 GLY A CA 1
ATOM 611 C C . GLY A 1 84 ? -11.729 8.725 9.646 1.00 63.59 84 GLY A C 1
ATOM 612 O O . GLY A 1 84 ? -11.426 8.719 8.458 1.00 63.59 84 GLY A O 1
ATOM 613 N N . ASP A 1 85 ? -12.468 9.696 10.179 1.00 66.44 85 ASP A N 1
ATOM 614 C CA . ASP A 1 85 ? -13.016 10.830 9.424 1.00 66.44 85 ASP A CA 1
ATOM 615 C C . ASP A 1 85 ? -11.957 11.796 8.868 1.00 66.44 85 ASP A C 1
ATOM 617 O O . ASP A 1 85 ? -12.112 12.329 7.766 1.00 66.44 85 ASP A O 1
ATOM 621 N N . ASP A 1 86 ? -10.868 12.021 9.601 1.00 70.50 86 ASP A N 1
ATOM 622 C CA . ASP A 1 86 ? -9.784 12.907 9.175 1.00 70.50 86 ASP A CA 1
ATOM 623 C C . ASP A 1 86 ? -8.958 12.260 8.050 1.00 70.50 86 ASP A C 1
ATOM 625 O O . ASP A 1 86 ? -8.548 12.955 7.119 1.00 70.50 86 ASP A O 1
ATOM 629 N N . PHE A 1 87 ? -8.820 10.924 8.067 1.00 72.06 87 PHE A N 1
ATOM 630 C CA . PHE A 1 87 ? -8.226 10.145 6.969 1.00 72.06 87 PHE A CA 1
ATOM 631 C C . PHE A 1 87 ? -8.976 10.408 5.661 1.00 72.06 87 PHE A C 1
ATOM 633 O O . PHE A 1 87 ? -8.365 10.697 4.633 1.00 72.06 87 PHE A O 1
ATOM 640 N N . TRP A 1 88 ? -10.311 10.383 5.693 1.00 70.38 88 TRP A N 1
ATOM 641 C CA . TRP A 1 88 ? -11.122 10.595 4.491 1.00 70.38 88 TRP A CA 1
ATOM 642 C C . TRP A 1 88 ? -11.082 12.010 3.962 1.00 70.38 88 TRP A C 1
ATOM 644 O O . TRP A 1 88 ? -10.977 12.197 2.749 1.00 70.38 88 TRP A O 1
ATOM 654 N N . LYS A 1 89 ? -11.140 13.002 4.851 1.00 73.69 89 LYS A N 1
ATOM 655 C CA . LYS A 1 89 ? -10.992 14.403 4.448 1.00 73.69 89 LYS A CA 1
ATOM 656 C C . LYS A 1 89 ? -9.645 14.630 3.771 1.00 73.69 89 LYS A C 1
ATOM 658 O O . LYS A 1 89 ? -9.587 15.311 2.751 1.00 73.69 89 LYS A O 1
ATOM 663 N N . GLN A 1 90 ? -8.585 14.021 4.301 1.00 72.75 90 GLN A N 1
ATOM 664 C CA . GLN A 1 90 ? -7.239 14.143 3.756 1.00 72.75 90 GLN A CA 1
ATOM 665 C C . GLN A 1 90 ? -7.066 13.386 2.433 1.00 72.75 90 GLN A C 1
ATOM 667 O O . GLN A 1 90 ? -6.471 13.914 1.498 1.00 72.75 90 GLN A O 1
ATOM 672 N N . LEU A 1 91 ? -7.645 12.192 2.289 1.00 72.12 91 LEU A N 1
ATOM 673 C CA . LEU A 1 91 ? -7.629 11.448 1.026 1.00 72.12 91 LEU A CA 1
ATOM 674 C C . LEU A 1 91 ? -8.392 12.189 -0.091 1.00 72.12 91 LEU A C 1
ATOM 676 O O . LEU A 1 91 ? -7.972 12.199 -1.247 1.00 72.12 91 LEU A O 1
ATOM 680 N N . GLN A 1 92 ? -9.519 12.824 0.246 1.00 71.06 92 GLN A N 1
ATOM 681 C CA . GLN A 1 92 ? -10.296 13.624 -0.705 1.00 71.06 92 GLN A CA 1
ATOM 682 C C . GLN A 1 92 ? -9.579 14.917 -1.103 1.00 71.06 92 GLN A C 1
ATOM 684 O O . GLN A 1 92 ? -9.657 15.310 -2.264 1.00 71.06 92 GLN A O 1
ATOM 689 N N . SER A 1 93 ? -8.874 15.567 -0.173 1.00 68.69 93 SER A N 1
ATOM 690 C CA . SER A 1 93 ? -8.135 16.804 -0.457 1.00 68.69 93 SER A CA 1
ATOM 691 C C . SER A 1 93 ? -6.815 16.571 -1.201 1.00 68.69 93 SER A C 1
ATOM 693 O O . SER A 1 93 ? -6.366 17.453 -1.928 1.00 68.69 93 SER A O 1
ATOM 695 N N . THR A 1 94 ? -6.214 15.386 -1.057 1.00 64.06 94 THR A N 1
ATOM 696 C CA . THR A 1 94 ? -5.001 14.959 -1.784 1.00 64.06 94 THR A CA 1
ATOM 697 C C . THR A 1 94 ? -5.299 14.315 -3.139 1.00 64.06 94 THR A C 1
ATOM 699 O O . THR A 1 94 ? -4.384 14.105 -3.943 1.00 64.06 94 THR A O 1
ATOM 702 N N . ALA A 1 95 ? -6.568 14.024 -3.452 1.00 58.53 95 ALA A N 1
ATOM 703 C CA . ALA A 1 95 ? -6.954 13.683 -4.813 1.00 58.53 95 ALA A CA 1
ATOM 704 C C . ALA A 1 95 ? -6.594 14.872 -5.722 1.00 58.53 95 ALA A C 1
ATOM 706 O O . ALA A 1 95 ? -6.986 15.999 -5.416 1.00 58.53 95 ALA A O 1
ATOM 707 N N . PRO A 1 96 ? -5.839 14.669 -6.820 1.00 51.84 96 PRO A N 1
ATOM 708 C CA . PRO A 1 96 ? -5.449 15.762 -7.689 1.00 51.84 96 PRO A CA 1
ATOM 709 C C . PRO A 1 96 ? -6.725 16.454 -8.148 1.00 51.84 96 PRO A C 1
ATOM 711 O O . PRO A 1 96 ? -7.584 15.830 -8.780 1.00 51.84 96 PRO A O 1
ATOM 714 N N . ALA A 1 97 ? -6.858 17.729 -7.779 1.00 46.25 97 ALA A N 1
ATOM 715 C CA . ALA A 1 97 ? -7.882 18.593 -8.327 1.00 46.25 97 ALA A CA 1
ATOM 716 C C . ALA A 1 97 ? -7.830 18.419 -9.844 1.00 46.25 97 ALA A C 1
ATOM 718 O O . ALA A 1 97 ? -6.768 18.601 -10.446 1.00 46.25 97 ALA A O 1
ATOM 719 N N . LYS A 1 98 ? -8.949 17.981 -10.433 1.00 45.47 98 LYS A N 1
ATOM 720 C CA . LYS A 1 98 ? -9.090 17.859 -11.883 1.00 45.47 98 LYS A CA 1
ATOM 721 C C . LYS A 1 98 ? -8.606 19.175 -12.500 1.00 45.47 98 LYS A C 1
ATOM 723 O O . LYS A 1 98 ? -9.212 20.215 -12.247 1.00 45.47 98 LYS A O 1
ATOM 728 N N . LYS A 1 99 ? -7.502 19.121 -13.238 1.00 35.50 99 LYS A N 1
ATOM 729 C CA . LYS A 1 99 ? -7.142 20.135 -14.223 1.00 35.50 99 LYS A CA 1
ATOM 730 C C . LYS A 1 99 ? -7.473 19.572 -15.589 1.00 35.50 99 LYS A C 1
ATOM 732 O O . LYS A 1 99 ? -7.167 18.376 -15.794 1.00 35.50 99 LYS A O 1
#

Radius of gyration: 20.26 Å; Cα contacts (8 Å, |Δi|>4): 74; chains: 1; bounding box: 46×55×53 Å

Solvent-accessible surface area (backbone atoms only — not comparable to full-atom values): 5719 Å² total; per-residue (Å²): 136,92,89,83,77,84,80,78,76,88,68,83,76,76,82,57,67,66,56,42,54,52,28,55,50,53,52,49,54,49,49,61,57,35,64,76,51,28,51,79,52,47,53,73,68,55,49,51,52,52,51,53,49,54,50,52,19,35,52,30,24,58,71,67,38,51,68,61,14,52,56,46,50,49,46,56,54,72,14,39,86,28,62,24,69,52,17,50,56,40,40,62,68,66,45,77,75,89,126

Secondary structure (DSSP, 8-state):
----------------HHHHHHHHHHHHHHHHHHHHTGGGG--HHHHHHHHHHHHHHHHHHHTT-HHHHHHHHHHHHHHTTS-HHHHHHHHHHHSPP--

Nearest PDB structures (foldseek):
  8dt0-assembly2_B  TM=3.376E-01  e=9.046E+00  synthetic construct
  6pzq-assembly1_C  TM=3.233E-01  e=9.564E+00  Human respiratory syncytial virus A2

Foldseek 3Di:
DDDDDDDPDPPPPPVQPPLLVVLVVLLVVLCVLQVVAAVVQADPVRVVVLVVLSVVLSVCSSVVNPVSNVLSSVLQVQLRVDHRVSSVVSSVVSPPDDD

Mean predicted aligned error: 11.64 Å